Protein AF-A0A559JQR0-F1 (afdb_monomer_lite)

Radius of gyration: 18.95 Å; chains: 1; bounding box: 39×37×47 Å

Structure (mmCIF, N/CA/C/O backbone):
data_AF-A0A559JQR0-F1
#
_entry.id   AF-A0A559JQR0-F1
#
loop_
_atom_site.group_PDB
_atom_site.id
_atom_site.type_symbol
_atom_site.label_atom_id
_atom_site.label_alt_id
_atom_site.label_comp_id
_atom_site.label_asym_id
_atom_site.label_entity_id
_atom_site.label_seq_id
_atom_site.pdbx_PDB_ins_code
_atom_site.Cartn_x
_atom_site.Cartn_y
_atom_site.Cartn_z
_atom_site.occupancy
_atom_site.B_iso_or_equiv
_atom_site.auth_seq_id
_atom_site.auth_comp_id
_atom_site.auth_asym_id
_atom_site.auth_atom_id
_atom_site.pdbx_PDB_model_num
ATOM 1 N N . MET A 1 1 ? -7.119 15.645 -25.663 1.00 54.38 1 MET A N 1
ATOM 2 C CA . MET A 1 1 ? -5.681 15.367 -25.888 1.00 54.38 1 MET A CA 1
ATOM 3 C C . MET A 1 1 ? -5.542 14.072 -26.677 1.00 54.38 1 MET A C 1
ATOM 5 O O . MET A 1 1 ? -6.100 13.071 -26.233 1.00 54.38 1 MET A O 1
ATOM 9 N N . PRO A 1 2 ? -4.860 14.058 -27.832 1.00 65.38 2 PRO A N 1
ATOM 10 C CA . PRO A 1 2 ? -4.628 12.825 -28.583 1.00 65.38 2 PRO A CA 1
ATOM 11 C C . PRO A 1 2 ? -3.766 11.852 -27.756 1.00 65.38 2 PRO A C 1
ATOM 13 O O . PRO A 1 2 ? -2.784 12.259 -27.132 1.00 65.38 2 PRO A O 1
ATOM 16 N N . LYS A 1 3 ? -4.138 10.563 -27.732 1.00 61.88 3 LYS A N 1
ATOM 17 C CA . LYS A 1 3 ? -3.555 9.519 -26.855 1.00 61.88 3 LYS A CA 1
ATOM 18 C C . LYS A 1 3 ? -2.019 9.439 -26.908 1.00 61.88 3 LYS A C 1
ATOM 20 O O . LYS A 1 3 ? -1.383 9.170 -25.890 1.00 61.88 3 LYS A O 1
ATOM 25 N N . ASN A 1 4 ? -1.422 9.737 -28.061 1.00 76.50 4 ASN A N 1
ATOM 26 C CA . ASN A 1 4 ? 0.025 9.657 -28.270 1.00 76.50 4 ASN A CA 1
ATOM 27 C C . ASN A 1 4 ? 0.807 10.726 -27.490 1.00 76.50 4 ASN A C 1
ATOM 29 O O . ASN A 1 4 ? 1.872 10.425 -26.958 1.00 76.50 4 ASN A O 1
ATOM 33 N N . GLN A 1 5 ? 0.258 11.934 -27.335 1.00 74.94 5 GLN A N 1
ATOM 34 C CA . GLN A 1 5 ? 0.927 13.020 -26.606 1.00 74.94 5 GLN A CA 1
ATOM 35 C C . GLN A 1 5 ? 0.952 12.764 -25.095 1.00 74.94 5 GLN A C 1
ATOM 37 O O . GLN A 1 5 ? 1.952 13.030 -24.433 1.00 74.94 5 GLN A O 1
ATOM 42 N N . ALA A 1 6 ? -0.125 12.196 -24.544 1.00 76.62 6 ALA A N 1
ATOM 43 C CA . ALA A 1 6 ? -0.169 11.804 -23.137 1.00 76.62 6 ALA A CA 1
ATOM 44 C C . ALA A 1 6 ? 0.868 10.710 -22.835 1.00 76.62 6 ALA A C 1
ATOM 46 O O . ALA A 1 6 ? 1.600 10.795 -21.852 1.00 76.62 6 ALA A O 1
ATOM 47 N N . SER A 1 7 ? 0.979 9.714 -23.718 1.00 76.62 7 SER A N 1
ATOM 48 C CA . SER A 1 7 ? 1.940 8.626 -23.543 1.00 76.62 7 SER A CA 1
ATOM 49 C C . SER A 1 7 ? 3.395 9.082 -23.704 1.00 76.62 7 SER A C 1
ATOM 51 O O . SER A 1 7 ? 4.263 8.552 -23.015 1.00 76.62 7 SER A O 1
ATOM 53 N N . GLN A 1 8 ? 3.668 10.057 -24.577 1.00 83.69 8 GLN A N 1
ATOM 54 C CA . GLN A 1 8 ? 4.996 10.664 -24.725 1.00 83.69 8 GLN A CA 1
ATOM 55 C C . GLN A 1 8 ? 5.393 11.461 -23.477 1.00 83.69 8 GLN A C 1
ATOM 57 O O . GLN A 1 8 ? 6.492 11.274 -22.966 1.00 83.69 8 GLN A O 1
ATOM 62 N N . ARG A 1 9 ? 4.478 12.267 -22.921 1.00 80.38 9 ARG A N 1
ATOM 63 C CA . ARG A 1 9 ? 4.710 13.027 -21.678 1.00 80.38 9 ARG A CA 1
ATOM 64 C C . ARG A 1 9 ? 4.929 12.140 -20.451 1.00 80.38 9 ARG A C 1
ATOM 66 O O . ARG A 1 9 ? 5.671 12.515 -19.560 1.00 80.38 9 ARG A O 1
ATOM 73 N N . LEU A 1 10 ? 4.305 10.963 -20.391 1.00 80.69 10 LEU A N 1
ATOM 74 C CA . LEU A 1 10 ? 4.540 10.002 -19.304 1.00 80.69 10 LEU A CA 1
ATOM 75 C C . LEU A 1 10 ? 5.896 9.288 -19.413 1.00 80.69 10 LEU A C 1
ATOM 77 O O . LEU A 1 10 ? 6.400 8.792 -18.410 1.00 80.69 10 LEU A O 1
ATOM 81 N N . ARG A 1 11 ? 6.460 9.204 -20.624 1.00 83.38 11 ARG A N 1
ATOM 82 C CA . ARG A 1 11 ? 7.756 8.565 -20.901 1.00 83.38 11 ARG A CA 1
ATOM 83 C C . ARG A 1 11 ? 8.924 9.554 -20.922 1.00 83.38 11 ARG A C 1
ATOM 85 O O . ARG A 1 11 ? 10.057 9.107 -21.072 1.00 83.38 11 ARG A O 1
ATOM 92 N N . SER A 1 12 ? 8.667 10.857 -20.805 1.00 89.81 12 SER A N 1
ATOM 93 C CA . SER A 1 12 ? 9.726 11.854 -20.662 1.00 89.81 12 SER A CA 1
ATOM 94 C C . SER A 1 12 ? 10.394 11.741 -19.292 1.00 89.81 12 SER A C 1
ATOM 96 O O . SER A 1 12 ? 9.834 11.181 -18.346 1.00 89.81 12 SER A O 1
ATOM 98 N N . GLU A 1 13 ? 11.591 12.303 -19.179 1.00 84.88 13 GLU A N 1
ATOM 99 C CA . GLU A 1 13 ? 12.353 12.340 -17.930 1.00 84.88 13 GLU A CA 1
ATOM 100 C C . GLU A 1 13 ? 11.583 13.064 -16.808 1.00 84.88 13 GLU A C 1
ATOM 102 O O . GLU A 1 13 ? 11.493 12.571 -15.683 1.00 84.88 13 GLU A O 1
ATOM 107 N N . GLU A 1 14 ? 10.901 14.163 -17.145 1.00 86.62 14 GLU A N 1
ATOM 108 C CA . GLU A 1 14 ? 9.988 14.871 -16.238 1.00 86.62 14 GLU A CA 1
ATOM 109 C C . GLU A 1 14 ? 8.810 13.992 -15.789 1.00 86.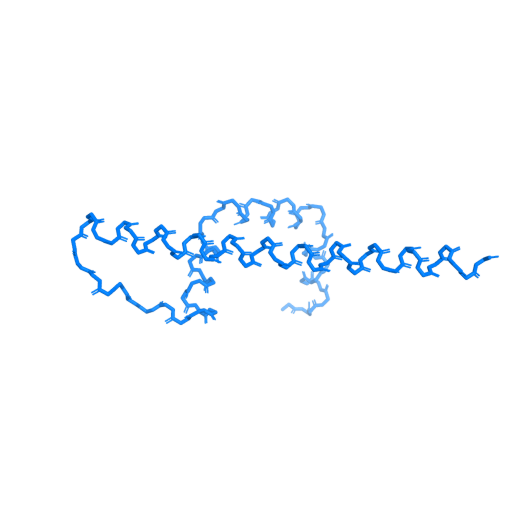62 14 GLU A C 1
ATOM 111 O O . GLU A 1 14 ? 8.457 13.961 -14.607 1.00 86.62 14 GLU A O 1
ATOM 116 N N . GLY A 1 15 ? 8.211 13.238 -16.718 1.00 84.19 15 GLY A N 1
ATOM 117 C CA . GLY A 1 15 ? 7.130 12.300 -16.419 1.00 84.19 15 GLY A CA 1
ATOM 118 C C . GLY A 1 15 ? 7.572 11.193 -15.462 1.00 84.19 15 GLY A C 1
ATOM 119 O O . GLY A 1 15 ? 6.836 10.834 -14.537 1.00 84.19 15 GLY A O 1
ATOM 120 N N . TYR A 1 16 ? 8.800 10.700 -15.629 1.00 83.44 16 TYR A N 1
ATOM 121 C CA . TYR A 1 16 ? 9.404 9.722 -14.731 1.00 83.44 16 TYR A CA 1
ATOM 122 C C . TYR A 1 16 ? 9.643 10.302 -13.330 1.00 83.44 16 TYR A C 1
ATOM 124 O O . TYR A 1 16 ? 9.208 9.704 -12.342 1.00 83.44 16 TYR A O 1
ATOM 132 N N . ALA A 1 17 ? 10.241 11.492 -13.225 1.00 84.00 17 ALA A N 1
ATOM 133 C CA . ALA A 1 17 ? 10.478 12.163 -11.945 1.00 84.00 17 ALA A CA 1
ATOM 134 C C . ALA A 1 17 ? 9.171 12.422 -11.168 1.00 84.00 17 ALA A C 1
ATOM 136 O O . ALA A 1 17 ? 9.083 12.152 -9.965 1.00 84.00 17 ALA A O 1
ATOM 137 N N . LEU A 1 18 ? 8.117 12.866 -11.863 1.00 81.94 18 LEU A N 1
ATOM 138 C CA . LEU A 1 18 ? 6.781 13.038 -11.286 1.00 81.94 18 LEU A CA 1
ATOM 139 C C . LEU A 1 18 ? 6.166 11.706 -10.839 1.00 81.94 18 LEU A C 1
ATOM 141 O O . LEU A 1 18 ? 5.548 11.644 -9.776 1.00 81.94 18 LEU A O 1
ATOM 145 N N . SER A 1 19 ? 6.347 10.629 -11.608 1.00 76.62 19 SER A N 1
ATOM 146 C CA . SER A 1 19 ? 5.884 9.292 -11.220 1.00 76.62 19 SER A CA 1
ATOM 147 C C . SER A 1 19 ? 6.577 8.790 -9.952 1.00 76.62 19 SER A C 1
ATOM 149 O O . SER A 1 19 ? 5.924 8.181 -9.104 1.00 76.62 19 SER A O 1
ATOM 151 N N . VAL A 1 20 ? 7.880 9.038 -9.803 1.00 75.44 20 VAL A N 1
ATOM 152 C CA . VAL A 1 20 ? 8.635 8.661 -8.600 1.00 75.44 20 VAL A CA 1
ATOM 153 C C . VAL A 1 20 ? 8.149 9.456 -7.386 1.00 75.44 20 VAL A C 1
ATOM 155 O O . VAL A 1 20 ? 7.897 8.859 -6.343 1.00 75.44 20 VAL A O 1
ATOM 158 N N . ARG A 1 21 ? 7.919 10.771 -7.522 1.00 74.06 21 ARG A N 1
ATOM 159 C CA . ARG A 1 21 ? 7.312 11.584 -6.450 1.00 74.06 21 ARG A CA 1
ATOM 160 C C . ARG A 1 21 ? 5.927 11.081 -6.048 1.00 74.06 21 ARG A C 1
ATOM 162 O O . ARG A 1 21 ? 5.680 10.875 -4.865 1.00 74.06 21 ARG A O 1
ATOM 169 N N . ARG A 1 22 ? 5.054 10.796 -7.017 1.00 69.50 22 ARG A N 1
ATOM 170 C CA . ARG A 1 22 ? 3.714 10.247 -6.745 1.00 69.50 22 ARG A CA 1
ATOM 171 C C . ARG A 1 22 ? 3.772 8.895 -6.043 1.00 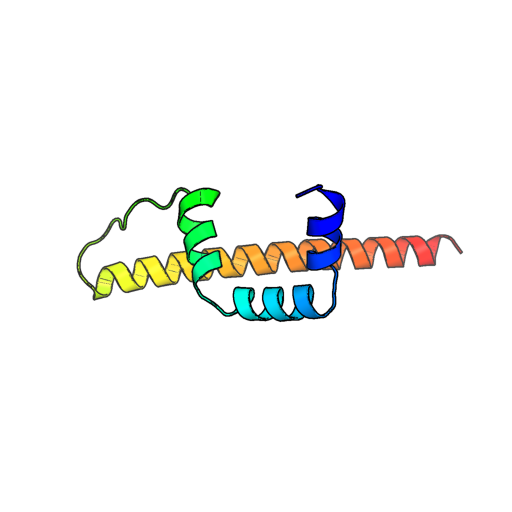69.50 22 ARG A C 1
ATOM 173 O O . ARG A 1 22 ? 2.909 8.613 -5.231 1.00 69.50 22 ARG A O 1
ATOM 180 N N . MET A 1 23 ? 4.780 8.061 -6.315 1.00 64.50 23 MET A N 1
ATOM 181 C CA . MET A 1 23 ? 4.974 6.794 -5.593 1.00 64.50 23 MET A CA 1
ATOM 182 C C . MET A 1 23 ? 5.308 6.975 -4.105 1.00 64.50 23 MET A C 1
ATOM 18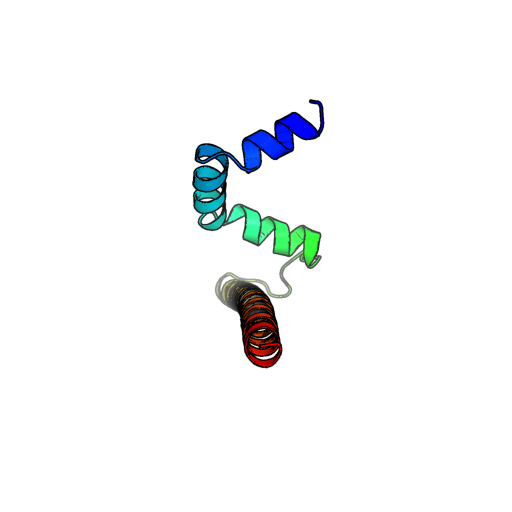4 O O . MET A 1 23 ? 5.125 6.021 -3.348 1.00 64.50 23 MET A O 1
ATOM 188 N N . ILE A 1 24 ? 5.824 8.141 -3.709 1.00 65.69 24 ILE A N 1
ATOM 189 C CA . ILE A 1 24 ? 6.128 8.495 -2.315 1.00 65.69 24 ILE A CA 1
ATOM 190 C C . ILE A 1 24 ? 4.891 9.101 -1.642 1.00 65.69 24 ILE A C 1
ATOM 192 O O . ILE A 1 24 ? 4.673 8.892 -0.450 1.00 65.69 24 ILE A O 1
ATOM 196 N N . GLU A 1 25 ? 4.059 9.815 -2.400 1.00 67.12 25 GLU A N 1
ATOM 197 C CA . GLU A 1 25 ? 2.788 10.321 -1.896 1.00 67.12 25 GLU A CA 1
ATOM 198 C C . GLU A 1 25 ? 1.830 9.172 -1.533 1.00 67.12 25 GLU A C 1
ATOM 200 O O . GLU A 1 25 ? 1.770 8.144 -2.214 1.00 67.12 25 GLU A O 1
ATOM 205 N N . PRO A 1 26 ? 1.041 9.319 -0.457 1.00 69.06 26 PRO A N 1
ATOM 206 C CA . PRO A 1 26 ? 0.134 8.266 -0.014 1.00 69.06 26 PRO A CA 1
ATOM 207 C C . PRO A 1 26 ? -1.121 8.143 -0.900 1.00 69.06 26 PRO A C 1
ATOM 209 O O . PRO A 1 26 ? -1.838 7.142 -0.820 1.00 69.06 26 PRO A O 1
ATOM 212 N N . GLU A 1 27 ? -1.392 9.120 -1.775 1.00 77.25 27 GLU A N 1
ATOM 213 C CA . GLU A 1 27 ? -2.550 9.136 -2.681 1.00 77.25 27 GLU A CA 1
ATOM 214 C C . GLU A 1 27 ? -2.730 7.856 -3.515 1.00 77.25 27 GLU A C 1
ATOM 216 O O . GLU A 1 27 ? -3.811 7.260 -3.447 1.00 77.25 27 GLU A O 1
ATOM 221 N N . PRO A 1 28 ? -1.733 7.363 -4.278 1.00 79.81 28 PRO A N 1
ATOM 222 C CA . PRO A 1 28 ? -1.899 6.137 -5.057 1.00 79.81 28 PRO A CA 1
ATOM 223 C C . PRO A 1 28 ? -2.166 4.904 -4.195 1.00 79.81 28 PRO A C 1
ATOM 225 O O . PRO A 1 28 ? -2.861 3.990 -4.645 1.00 79.81 28 PRO A O 1
ATOM 228 N N . VAL A 1 29 ? -1.665 4.867 -2.956 1.00 78.56 29 VAL A N 1
ATOM 229 C CA . VAL A 1 29 ? -1.959 3.772 -2.022 1.00 78.56 29 VAL A CA 1
ATOM 230 C C . VAL A 1 29 ? -3.436 3.807 -1.635 1.00 78.56 29 VAL A C 1
ATOM 232 O O . VAL A 1 29 ? -4.112 2.780 -1.719 1.00 78.56 29 VAL A O 1
ATOM 235 N N . PHE A 1 30 ? -3.975 4.984 -1.307 1.00 81.69 30 PHE A N 1
ATOM 236 C CA . PHE A 1 30 ? -5.401 5.147 -1.019 1.00 81.69 30 PHE A CA 1
ATOM 237 C C . PHE A 1 30 ? -6.290 4.877 -2.236 1.00 81.69 30 PHE A C 1
ATOM 239 O O . PHE A 1 30 ? -7.327 4.227 -2.094 1.00 81.69 30 PHE A O 1
ATOM 246 N N . GLY A 1 31 ? -5.880 5.304 -3.433 1.00 87.31 31 GLY A N 1
ATOM 247 C CA . GLY A 1 31 ? -6.576 4.994 -4.682 1.00 87.31 31 GLY A CA 1
ATOM 248 C C . GLY A 1 31 ? -6.639 3.487 -4.947 1.00 87.31 31 GLY A C 1
ATOM 249 O O . GLY A 1 31 ? -7.710 2.951 -5.232 1.00 87.31 31 GLY A O 1
ATOM 250 N N . ALA A 1 32 ? -5.521 2.777 -4.770 1.00 86.06 32 ALA A N 1
ATOM 251 C CA . ALA A 1 32 ? -5.471 1.324 -4.914 1.00 86.06 32 ALA A CA 1
ATOM 252 C C . ALA A 1 32 ? -6.315 0.601 -3.853 1.00 86.06 32 ALA A C 1
ATOM 254 O O . ALA A 1 32 ? -6.991 -0.377 -4.167 1.00 86.06 32 ALA A O 1
ATOM 255 N N . LEU A 1 33 ? -6.301 1.071 -2.604 1.00 87.94 33 LEU A N 1
ATOM 256 C CA . LEU A 1 33 ? -7.133 0.505 -1.542 1.00 87.94 33 LEU A CA 1
ATOM 257 C C . LEU A 1 33 ? -8.624 0.660 -1.867 1.00 87.94 33 LEU A C 1
ATOM 259 O O . LEU A 1 33 ? -9.358 -0.326 -1.836 1.00 87.94 33 LEU A O 1
ATOM 263 N N . LYS A 1 34 ? -9.062 1.865 -2.235 1.00 86.94 34 LYS A N 1
ATOM 264 C CA . LYS A 1 34 ? -10.478 2.160 -2.491 1.00 86.94 34 LYS A CA 1
ATOM 265 C C . LYS A 1 34 ? -10.987 1.531 -3.788 1.00 86.94 34 LYS A C 1
ATOM 267 O O . LYS A 1 34 ? -11.944 0.764 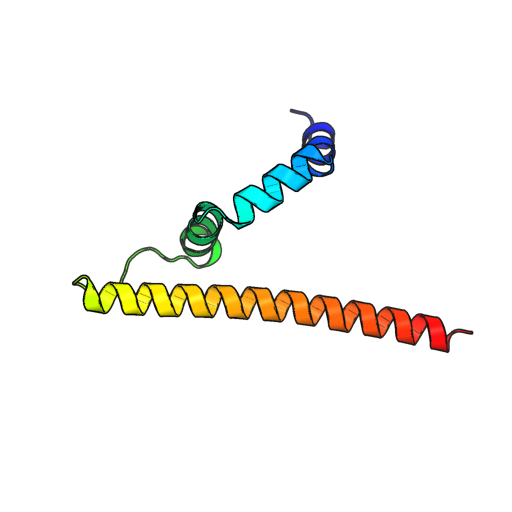-3.752 1.00 86.94 34 LYS A O 1
ATOM 272 N N . ASN A 1 35 ? -10.337 1.814 -4.918 1.00 86.69 35 ASN A N 1
ATOM 273 C CA . ASN A 1 35 ? -10.847 1.429 -6.237 1.00 86.69 35 ASN A CA 1
ATOM 274 C C . ASN A 1 35 ? -10.460 -0.001 -6.618 1.00 86.69 35 ASN A C 1
ATOM 276 O O . ASN A 1 35 ? -11.305 -0.758 -7.082 1.00 86.69 35 ASN A O 1
ATOM 280 N N . ASN A 1 36 ? -9.201 -0.394 -6.397 1.00 84.81 36 ASN A N 1
ATOM 281 C CA . ASN A 1 36 ? -8.724 -1.699 -6.871 1.00 84.81 36 ASN A CA 1
ATOM 282 C C . ASN A 1 36 ? -9.051 -2.826 -5.889 1.00 84.81 36 ASN A C 1
ATOM 284 O O . ASN A 1 36 ? -9.192 -3.972 -6.303 1.00 84.81 36 ASN A O 1
ATOM 288 N N . ARG A 1 37 ? -9.135 -2.521 -4.588 1.00 84.62 37 ARG A N 1
ATOM 289 C CA . ARG A 1 37 ? -9.403 -3.515 -3.534 1.00 84.62 37 ARG A CA 1
ATOM 290 C C .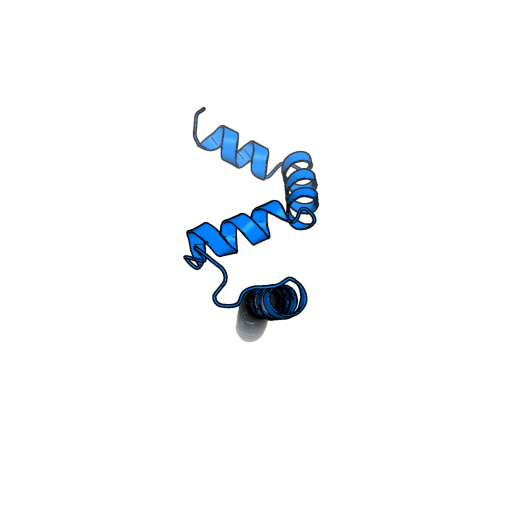 ARG A 1 37 ? -10.774 -3.370 -2.885 1.00 84.62 37 ARG A C 1
ATOM 292 O O . ARG A 1 37 ? -11.086 -4.128 -1.974 1.00 84.62 37 ARG A O 1
ATOM 299 N N . GLY A 1 38 ? -11.588 -2.415 -3.337 1.00 88.44 38 GLY A N 1
ATOM 300 C CA . GLY A 1 38 ? -12.948 -2.224 -2.838 1.00 88.44 38 GLY A CA 1
ATOM 301 C C . GLY A 1 38 ? -13.016 -1.843 -1.358 1.00 88.44 38 GLY A C 1
ATOM 302 O O . GLY A 1 38 ? -14.035 -2.093 -0.714 1.00 88.44 38 GLY A O 1
ATOM 303 N N . PHE A 1 39 ? -11.951 -1.266 -0.792 1.00 90.12 39 PHE A N 1
ATOM 304 C CA . PHE A 1 39 ? -11.951 -0.839 0.602 1.00 90.12 39 PHE A CA 1
ATOM 305 C C . PHE A 1 39 ? -12.890 0.362 0.779 1.00 90.12 39 PHE A C 1
ATOM 307 O O . PHE A 1 39 ? -12.585 1.476 0.351 1.00 90.12 39 PHE A O 1
ATOM 314 N N . LYS A 1 40 ? -14.048 0.128 1.406 1.00 89.31 40 LYS A N 1
ATOM 315 C CA . LYS A 1 40 ? -15.096 1.147 1.601 1.00 89.31 40 LYS A CA 1
ATOM 316 C C . LYS A 1 40 ? -15.098 1.756 3.000 1.00 89.31 40 LYS A C 1
ATOM 318 O O . LYS A 1 40 ? -15.400 2.936 3.147 1.00 89.31 40 LYS A O 1
ATOM 323 N N . ARG A 1 41 ? -14.803 0.960 4.030 1.00 92.31 41 ARG A N 1
ATOM 324 C CA . ARG A 1 41 ? -14.850 1.380 5.437 1.00 92.31 41 ARG A CA 1
ATOM 325 C C . ARG A 1 41 ? -14.015 0.460 6.320 1.00 92.31 41 ARG A C 1
ATOM 327 O O . ARG A 1 41 ? -13.877 -0.718 6.002 1.00 92.31 41 ARG A O 1
ATOM 334 N N . PHE A 1 42 ? -13.544 0.998 7.442 1.00 93.25 42 PHE A N 1
ATOM 335 C CA . PHE A 1 42 ? -12.964 0.209 8.527 1.00 93.25 42 PHE A CA 1
ATOM 336 C C . PHE A 1 42 ? -14.027 -0.667 9.199 1.00 93.25 42 PHE A C 1
ATOM 338 O O . PHE A 1 42 ? -15.202 -0.283 9.287 1.00 93.25 42 PHE A O 1
ATOM 345 N N . LEU A 1 43 ? -13.605 -1.843 9.656 1.00 93.12 43 LEU A N 1
ATOM 346 C CA . LEU A 1 43 ? -14.456 -2.801 10.360 1.00 93.12 43 LEU A CA 1
ATOM 347 C C . LEU A 1 43 ? -14.565 -2.456 11.848 1.00 93.12 43 LEU A C 1
ATOM 349 O O . LEU A 1 43 ? -15.650 -2.514 12.428 1.00 93.12 43 LEU A O 1
ATOM 353 N N . LEU A 1 44 ? -13.448 -2.068 12.454 1.00 95.38 44 LEU A N 1
ATOM 354 C CA . LEU A 1 44 ? -13.318 -1.700 13.852 1.00 95.38 44 LEU A CA 1
ATOM 355 C C . LEU A 1 44 ? -13.496 -0.188 14.027 1.00 95.38 44 LEU A C 1
ATOM 357 O O . LEU A 1 44 ? -13.418 0.612 13.093 1.00 95.38 44 LEU A O 1
ATOM 361 N N . ARG A 1 45 ? -13.760 0.211 15.272 1.00 95.19 45 ARG A N 1
ATOM 362 C CA . ARG A 1 45 ? -13.882 1.614 15.675 1.00 95.19 45 ARG A CA 1
ATOM 363 C C . ARG A 1 45 ? -12.892 1.948 16.783 1.00 95.19 45 ARG A C 1
ATOM 365 O O . ARG A 1 45 ? -12.499 1.077 17.558 1.00 95.19 45 ARG A O 1
ATOM 372 N N . GLY A 1 46 ? -12.548 3.231 16.864 1.00 95.88 46 GLY A N 1
ATOM 373 C CA . GLY A 1 46 ? -11.551 3.761 17.789 1.00 95.88 46 GLY A CA 1
ATOM 374 C C . GLY A 1 46 ? -10.143 3.719 17.199 1.00 95.88 46 GLY A C 1
ATOM 375 O O . GLY A 1 46 ? -9.758 2.742 16.553 1.00 95.88 46 GLY A O 1
ATOM 376 N N . PHE A 1 47 ? -9.376 4.784 17.441 1.00 94.00 47 PHE A N 1
ATOM 377 C CA . PHE A 1 47 ? -8.035 4.977 16.880 1.00 94.00 47 PHE A CA 1
ATOM 378 C C . PHE A 1 47 ? -7.110 3.762 17.033 1.00 94.00 47 PHE A C 1
ATOM 380 O O . PHE A 1 47 ? -6.563 3.334 16.020 1.00 94.00 47 PHE A O 1
ATOM 387 N N . PRO A 1 48 ? -6.976 3.130 18.218 1.00 96.81 48 PRO A N 1
ATOM 388 C CA . PRO A 1 48 ? -6.047 2.011 18.377 1.00 96.81 48 PRO A CA 1
ATOM 389 C C . PRO A 1 48 ? -6.348 0.833 17.442 1.00 96.81 48 PRO A C 1
ATOM 391 O O . PRO A 1 48 ? -5.442 0.240 16.864 1.00 96.81 48 PRO A O 1
ATOM 394 N N . LYS A 1 49 ? -7.632 0.512 17.256 1.00 96.31 49 LYS A N 1
ATOM 395 C CA . LYS A 1 49 ? -8.068 -0.625 16.436 1.00 96.31 49 LYS A CA 1
ATOM 396 C C . LYS A 1 49 ? -7.993 -0.314 14.942 1.00 96.31 49 LYS A C 1
ATOM 398 O O . LYS A 1 49 ? -7.543 -1.150 14.166 1.00 96.31 49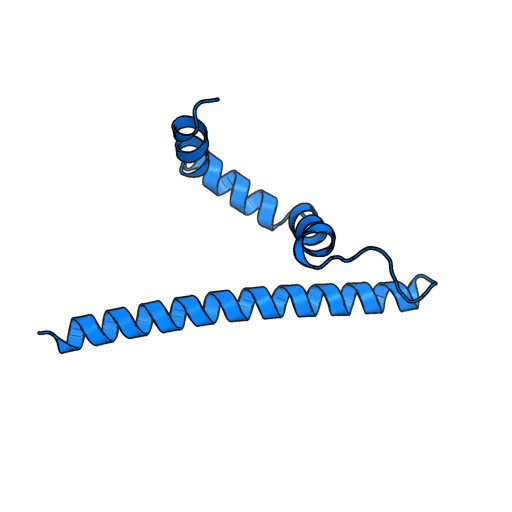 LYS A O 1
ATOM 403 N N . VAL A 1 50 ? -8.374 0.903 14.554 1.00 95.00 50 VAL A N 1
ATOM 404 C CA . VAL A 1 50 ? -8.268 1.370 13.163 1.00 95.00 50 VAL A CA 1
ATOM 405 C C . VAL A 1 50 ? -6.806 1.400 12.709 1.00 95.00 50 VAL A C 1
ATOM 407 O O . VAL A 1 50 ? -6.510 0.994 11.588 1.00 95.00 50 VAL A O 1
ATOM 410 N N . SER A 1 51 ? -5.872 1.790 13.583 1.00 95.38 51 SER A N 1
ATOM 411 C CA . SER A 1 51 ? -4.437 1.760 13.273 1.00 95.38 51 SER A CA 1
ATOM 412 C C . SER A 1 51 ? -3.935 0.356 12.924 1.00 95.38 51 SER A C 1
ATOM 414 O O . SER A 1 51 ? -3.117 0.213 12.017 1.00 95.38 51 SER A O 1
ATOM 416 N N . LEU A 1 52 ? -4.459 -0.690 13.576 1.00 95.88 52 LEU A N 1
ATOM 417 C CA . LEU A 1 52 ? -4.130 -2.075 13.224 1.00 95.88 52 LEU A CA 1
ATOM 418 C C . LEU A 1 52 ? -4.636 -2.436 11.825 1.00 95.88 52 LEU A C 1
ATOM 420 O O . LEU A 1 52 ? -3.882 -2.999 11.036 1.00 95.88 52 LEU A O 1
ATOM 424 N N . GLU A 1 53 ? -5.877 -2.079 11.482 1.00 94.06 53 GLU A N 1
ATOM 425 C CA . GLU A 1 53 ? -6.414 -2.307 10.133 1.00 94.06 53 GLU A CA 1
ATOM 426 C C . GLU A 1 53 ? -5.581 -1.605 9.057 1.00 94.06 53 GLU A C 1
ATOM 428 O O . GLU A 1 53 ? -5.230 -2.219 8.050 1.00 94.06 53 GLU A O 1
ATOM 433 N N . VAL A 1 54 ? -5.211 -0.340 9.278 1.00 91.62 54 VAL A N 1
ATOM 434 C CA . VAL A 1 54 ? -4.333 0.404 8.362 1.00 91.62 54 VAL A CA 1
ATOM 435 C C . VAL A 1 54 ? -2.974 -0.287 8.220 1.00 91.62 54 VAL A C 1
ATOM 437 O O . VAL A 1 54 ? -2.462 -0.406 7.102 1.00 91.62 54 VAL A O 1
ATOM 440 N N . GLY A 1 55 ? -2.405 -0.787 9.321 1.00 93.00 55 GLY A N 1
ATOM 441 C CA . GLY A 1 55 ? -1.168 -1.567 9.311 1.00 93.00 55 GLY A CA 1
ATOM 442 C C . GLY A 1 55 ? -1.279 -2.819 8.437 1.00 93.00 55 GLY A C 1
ATOM 443 O O . GLY A 1 55 ? -0.460 -3.018 7.538 1.00 93.00 55 GLY A O 1
ATOM 444 N N . TRP A 1 56 ? -2.334 -3.616 8.624 1.00 94.31 56 TRP A N 1
ATOM 445 C CA . TRP A 1 56 ? -2.584 -4.821 7.824 1.00 94.31 56 TRP A CA 1
ATOM 446 C C . TRP A 1 56 ? -2.792 -4.515 6.339 1.00 94.31 56 TRP A C 1
ATOM 448 O O . TRP A 1 56 ? -2.202 -5.177 5.483 1.00 94.31 56 TRP A O 1
ATOM 458 N N . LEU A 1 57 ? -3.578 -3.483 6.019 1.00 91.38 57 LEU A N 1
ATOM 459 C CA . LEU A 1 57 ? -3.795 -3.033 4.641 1.00 91.38 57 LEU A CA 1
ATOM 460 C C . LEU A 1 57 ? -2.485 -2.603 3.970 1.00 91.38 57 LEU A C 1
ATOM 462 O O . LEU A 1 57 ? -2.240 -2.940 2.807 1.00 91.38 57 LEU A O 1
ATOM 466 N N . SER A 1 58 ? -1.629 -1.894 4.706 1.00 90.12 58 SER A N 1
ATOM 467 C CA . SER A 1 58 ? -0.322 -1.443 4.222 1.00 90.12 58 SER A CA 1
ATOM 468 C C . SER A 1 58 ? 0.624 -2.620 3.987 1.00 90.12 58 SER A C 1
ATOM 470 O O . SER A 1 58 ? 1.261 -2.704 2.934 1.00 90.12 58 SER A O 1
ATOM 472 N N . LEU A 1 59 ? 0.667 -3.579 4.916 1.00 93.31 59 LEU A N 1
ATOM 473 C CA . LEU A 1 59 ? 1.475 -4.790 4.782 1.00 93.31 59 LEU A CA 1
ATOM 474 C C . LEU A 1 59 ? 1.045 -5.611 3.561 1.00 93.31 59 LEU A C 1
ATOM 476 O O . LEU A 1 59 ? 1.876 -5.942 2.715 1.00 93.31 59 LEU A O 1
ATOM 480 N N . ALA A 1 60 ? -0.257 -5.871 3.419 1.00 92.12 60 ALA A N 1
ATOM 481 C CA . ALA A 1 60 ? -0.806 -6.583 2.268 1.00 92.12 60 ALA A CA 1
ATOM 482 C C . ALA A 1 60 ? -0.491 -5.860 0.946 1.00 92.12 60 ALA A C 1
ATOM 484 O O . ALA A 1 60 ? -0.117 -6.496 -0.045 1.00 92.12 60 ALA A O 1
ATOM 485 N N . HIS A 1 61 ? -0.587 -4.524 0.920 1.00 89.44 61 HIS A N 1
ATOM 486 C CA . HIS A 1 61 ? -0.210 -3.733 -0.250 1.00 89.44 61 HIS A CA 1
ATOM 487 C C . HIS A 1 61 ? 1.266 -3.929 -0.627 1.00 89.44 61 HIS A C 1
ATOM 489 O O . HIS A 1 61 ? 1.569 -4.200 -1.794 1.00 89.44 61 HIS A O 1
ATOM 495 N N . ASN A 1 62 ? 2.167 -3.834 0.351 1.00 89.50 62 ASN A N 1
ATOM 496 C CA . ASN A 1 62 ? 3.608 -3.943 0.139 1.00 89.50 62 ASN A CA 1
ATOM 497 C C . ASN A 1 62 ? 4.027 -5.348 -0.299 1.00 89.50 62 ASN A C 1
ATOM 499 O O . ASN A 1 62 ? 4.797 -5.486 -1.253 1.00 89.50 62 ASN A O 1
ATOM 503 N N . LEU A 1 63 ? 3.473 -6.391 0.325 1.00 93.88 63 LEU A N 1
ATOM 504 C CA . LEU A 1 63 ? 3.726 -7.780 -0.062 1.00 93.88 63 LEU A CA 1
ATOM 505 C C . LEU A 1 63 ? 3.298 -8.049 -1.506 1.00 93.88 63 LEU A C 1
ATOM 507 O O . LEU A 1 63 ? 4.046 -8.653 -2.274 1.00 93.88 63 LEU A O 1
ATOM 511 N N . HIS A 1 64 ? 2.143 -7.527 -1.921 1.00 90.81 64 HIS A N 1
ATOM 512 C CA . HIS A 1 64 ? 1.696 -7.671 -3.303 1.00 90.81 64 HIS A CA 1
ATOM 513 C C . HIS A 1 64 ? 2.646 -6.966 -4.289 1.00 90.81 64 HIS A C 1
ATOM 515 O O . HIS A 1 64 ? 2.967 -7.517 -5.350 1.00 90.81 64 HIS A O 1
ATOM 521 N N . LYS A 1 65 ? 3.127 -5.763 -3.949 1.00 88.56 65 LYS A N 1
ATOM 522 C CA . LYS A 1 65 ? 4.107 -5.035 -4.769 1.00 88.56 65 LYS A CA 1
ATOM 523 C C . LYS A 1 65 ? 5.413 -5.827 -4.892 1.00 88.56 65 LYS A C 1
ATOM 525 O O . LYS A 1 65 ? 5.921 -5.993 -6.001 1.00 88.56 65 LYS A O 1
ATOM 530 N N . LYS A 1 66 ? 5.905 -6.383 -3.781 1.00 92.44 66 LYS A N 1
ATOM 531 C CA . LYS A 1 66 ? 7.105 -7.227 -3.737 1.00 92.44 66 LYS A CA 1
ATOM 532 C C . LYS A 1 66 ? 6.955 -8.482 -4.602 1.00 92.44 66 LYS A C 1
ATOM 534 O O . LYS A 1 66 ? 7.802 -8.723 -5.457 1.00 92.44 66 LYS A O 1
ATOM 539 N N . ALA A 1 67 ? 5.840 -9.202 -4.482 1.00 94.94 67 ALA A N 1
ATOM 540 C CA . ALA A 1 67 ? 5.564 -10.392 -5.287 1.00 94.94 67 ALA A CA 1
ATOM 541 C C . ALA A 1 67 ? 5.538 -10.100 -6.801 1.00 94.94 67 ALA A C 1
ATOM 543 O O . ALA A 1 67 ? 6.064 -10.884 -7.594 1.00 94.94 67 ALA A O 1
ATOM 544 N N . SER A 1 68 ? 4.975 -8.955 -7.208 1.00 92.50 68 SER A N 1
ATOM 545 C CA . SER A 1 68 ? 4.964 -8.512 -8.611 1.00 92.50 68 SER A CA 1
ATOM 546 C C . SER A 1 68 ? 6.376 -8.239 -9.141 1.00 92.50 68 SER A C 1
ATOM 548 O O . SER A 1 68 ? 6.727 -8.679 -10.238 1.00 92.50 68 SER A O 1
ATOM 550 N N . ILE A 1 69 ? 7.213 -7.564 -8.346 1.00 92.75 69 ILE A N 1
ATOM 551 C CA . ILE A 1 69 ? 8.622 -7.312 -8.684 1.00 92.75 69 ILE A CA 1
ATOM 552 C C . ILE A 1 69 ? 9.386 -8.637 -8.800 1.00 92.75 69 ILE A C 1
ATOM 554 O O . ILE A 1 69 ? 10.081 -8.865 -9.788 1.00 92.75 69 ILE A O 1
ATOM 558 N N . ASP A 1 70 ? 9.201 -9.552 -7.852 1.00 94.44 70 ASP A N 1
ATOM 559 C CA . ASP A 1 70 ? 9.894 -10.842 -7.851 1.00 94.44 70 ASP A CA 1
ATOM 560 C C . ASP A 1 70 ? 9.467 -11.735 -9.024 1.00 94.44 70 ASP A C 1
ATOM 562 O O . ASP A 1 70 ? 10.290 -12.437 -9.615 1.00 94.44 70 ASP A O 1
ATOM 566 N N . ALA A 1 71 ? 8.193 -11.697 -9.424 1.00 93.00 71 ALA A N 1
ATOM 567 C CA . ALA A 1 71 ? 7.720 -12.362 -10.637 1.00 93.00 71 ALA A CA 1
ATOM 568 C C . ALA A 1 71 ? 8.391 -11.798 -11.903 1.00 93.00 71 ALA A C 1
ATOM 570 O O . ALA A 1 71 ? 8.879 -12.575 -12.728 1.00 93.00 71 ALA A O 1
ATOM 571 N N . LYS A 1 72 ? 8.488 -10.466 -12.029 1.00 90.75 72 LYS A N 1
ATOM 572 C CA . LYS A 1 72 ? 9.187 -9.807 -13.147 1.00 90.75 72 LYS A CA 1
ATOM 573 C C . LYS A 1 72 ? 10.666 -10.186 -13.194 1.00 90.75 72 LYS A C 1
ATOM 575 O O . LYS A 1 72 ? 11.155 -10.579 -14.251 1.00 90.75 72 LYS A O 1
ATOM 580 N N . ASN A 1 73 ? 11.348 -10.151 -12.051 1.00 91.81 73 ASN A N 1
ATOM 581 C CA . ASN A 1 73 ? 12.765 -10.500 -11.943 1.00 91.81 73 ASN A CA 1
ATOM 582 C C . ASN A 1 73 ? 13.023 -11.965 -12.319 1.00 91.81 73 ASN A C 1
ATOM 584 O O . ASN A 1 73 ? 13.970 -12.261 -13.045 1.00 91.81 73 ASN A O 1
ATOM 588 N N . ARG A 1 74 ? 12.156 -12.893 -11.888 1.00 89.88 74 ARG A N 1
ATOM 589 C CA . ARG A 1 74 ? 12.226 -14.306 -12.302 1.00 89.88 74 ARG A CA 1
ATOM 590 C C . ARG A 1 74 ? 12.020 -14.477 -13.806 1.00 89.88 74 ARG A C 1
ATOM 592 O O . ARG A 1 74 ? 12.730 -15.265 -14.424 1.00 89.88 74 ARG A O 1
ATOM 599 N N . GLY A 1 75 ? 11.087 -13.733 -14.400 1.00 86.44 75 GLY A N 1
ATOM 600 C CA . GLY A 1 75 ? 10.875 -13.717 -15.849 1.00 86.44 75 GLY A CA 1
ATOM 601 C C . GLY A 1 75 ? 12.089 -13.194 -16.621 1.00 86.44 75 GLY A C 1
ATOM 602 O O . GLY A 1 75 ? 12.491 -13.809 -17.605 1.00 86.44 75 GLY A O 1
ATOM 603 N N . ALA A 1 76 ? 12.706 -12.106 -16.153 1.00 86.81 76 ALA A N 1
ATOM 604 C CA . ALA A 1 76 ? 13.924 -11.552 -16.745 1.00 86.81 76 ALA A CA 1
ATOM 605 C C . ALA A 1 76 ? 15.088 -12.553 -16.683 1.00 86.81 76 ALA A C 1
ATOM 607 O O . ALA A 1 76 ? 15.708 -12.824 -17.709 1.00 86.81 76 ALA A O 1
ATOM 608 N N . LYS A 1 77 ? 15.306 -13.185 -15.519 1.00 84.38 77 LYS A N 1
ATOM 609 C CA . LYS A 1 77 ? 16.313 -14.247 -15.361 1.00 84.38 77 LYS A CA 1
ATOM 610 C C . LYS A 1 77 ? 16.076 -15.410 -16.322 1.00 84.38 77 LYS A C 1
ATOM 612 O O . LYS A 1 77 ? 17.005 -15.795 -17.016 1.00 84.38 77 LYS A O 1
ATOM 617 N N . ARG A 1 78 ? 14.838 -15.917 -16.419 1.00 86.19 78 ARG A N 1
ATOM 618 C CA . ARG A 1 78 ? 14.477 -17.014 -17.339 1.00 86.19 78 ARG A CA 1
ATOM 619 C C . ARG A 1 78 ? 14.754 -16.677 -18.803 1.00 86.19 78 ARG A C 1
ATOM 621 O O . ARG A 1 78 ? 15.271 -17.520 -19.528 1.00 86.19 78 ARG A O 1
ATOM 628 N N . LYS A 1 79 ? 14.423 -15.456 -19.237 1.00 85.31 79 LYS A N 1
ATOM 629 C CA . LYS A 1 79 ? 14.709 -14.998 -20.605 1.00 85.31 79 LYS A CA 1
ATOM 630 C C . LYS A 1 79 ? 16.208 -14.937 -20.867 1.00 85.31 79 LYS A C 1
ATOM 632 O O . LYS A 1 79 ? 16.646 -15.410 -21.904 1.00 85.31 79 LYS A O 1
ATOM 637 N N . GLN A 1 80 ? 16.981 -14.401 -19.925 1.00 85.12 80 GLN A N 1
ATOM 638 C CA . GLN A 1 80 ? 18.429 -14.295 -20.069 1.00 85.12 80 GLN A CA 1
ATOM 639 C C . GLN A 1 80 ? 19.112 -15.667 -20.088 1.00 85.12 80 GLN A C 1
ATOM 641 O O . GLN A 1 80 ? 19.961 -15.900 -20.938 1.00 85.12 80 GLN A O 1
ATOM 646 N N . THR A 1 81 ? 18.693 -16.604 -19.231 1.00 86.75 81 THR A N 1
ATOM 647 C CA . THR A 1 81 ? 19.191 -17.988 -19.280 1.00 86.75 81 THR A CA 1
ATOM 648 C C . THR A 1 81 ? 18.813 -18.694 -20.578 1.00 86.75 81 THR A C 1
ATOM 650 O O . THR A 1 81 ? 19.647 -19.384 -21.144 1.00 86.75 81 THR A O 1
ATOM 653 N N . ALA A 1 82 ? 17.591 -18.501 -21.088 1.00 87.25 82 ALA A N 1
ATOM 654 C CA . ALA A 1 82 ? 17.187 -19.080 -22.371 1.00 87.25 82 ALA A CA 1
ATOM 655 C C . ALA A 1 82 ? 17.996 -18.502 -23.543 1.00 87.25 82 ALA A C 1
ATOM 657 O O . ALA A 1 82 ? 18.325 -19.223 -24.472 1.00 87.25 82 ALA A O 1
ATOM 658 N N . LEU A 1 83 ? 18.347 -17.214 -23.481 1.00 88.56 83 LEU A N 1
ATOM 659 C CA . LEU A 1 83 ? 19.168 -16.559 -24.495 1.00 88.56 83 LEU A CA 1
ATOM 660 C C . LEU A 1 83 ? 20.603 -17.106 -24.489 1.00 88.56 83 LEU A C 1
ATOM 662 O O . LEU A 1 83 ? 21.151 -17.342 -25.552 1.00 88.56 83 LEU A O 1
ATOM 666 N N . LEU A 1 84 ? 21.173 -17.365 -23.307 1.00 83.25 84 LEU A N 1
ATOM 667 C CA . LEU A 1 84 ? 22.510 -17.954 -23.149 1.00 83.25 84 LEU A CA 1
ATOM 668 C C . LEU A 1 84 ? 22.592 -19.432 -23.560 1.00 83.25 84 LEU A C 1
ATOM 670 O O . LEU A 1 84 ? 23.667 -19.878 -23.929 1.00 83.25 84 LEU A O 1
ATOM 674 N N . LEU A 1 85 ? 21.488 -20.182 -23.485 1.00 83.25 85 LEU A N 1
ATOM 675 C CA . LEU A 1 85 ? 21.423 -21.599 -23.879 1.00 83.25 85 LEU A CA 1
ATOM 676 C C . LEU A 1 85 ? 21.160 -21.812 -25.382 1.00 83.25 85 LEU A C 1
ATOM 678 O O . LEU A 1 85 ? 21.194 -22.948 -25.841 1.00 83.25 85 LEU A O 1
ATOM 682 N N . ASN A 1 86 ? 20.864 -20.743 -26.128 1.00 77.62 86 ASN A N 1
ATOM 683 C CA . ASN A 1 86 ? 20.609 -20.776 -27.573 1.00 77.62 86 ASN A CA 1
ATOM 684 C C . ASN A 1 86 ? 21.840 -20.359 -28.414 1.00 77.62 86 ASN A C 1
ATOM 686 O O . ASN A 1 86 ? 21.686 -20.073 -29.602 1.00 77.62 86 ASN A O 1
ATOM 690 N N . PHE A 1 87 ? 23.028 -20.301 -27.801 1.00 57.31 87 PHE A N 1
ATOM 691 C CA . PHE A 1 87 ? 24.341 -20.175 -28.449 1.00 57.31 87 PHE A CA 1
ATOM 692 C C . PHE A 1 87 ? 25.167 -21.426 -28.150 1.00 57.31 87 PHE A C 1
ATOM 694 O O . PHE A 1 87 ? 26.034 -21.754 -28.987 1.00 57.31 87 PHE A O 1
#

InterPro domains:
  IPR025668 Transposase DDE domain [PF13751] (3-65)

Secondary structure (DSSP, 8-state):
--HHHHHHHHHSHHHHHHHHHHHHSSHHHHHIIIIIT---S-SS-SHHHHHHHHHHHHHHHHHHHHHHHHHHHHHHHHHHHHHHTT-

Foldseek 3Di:
DPPVVVVVCCPDPVVVVVVVVVVVDCVVLVVCVCPVVVNDDDPDDDDVRVVVVVVVSVVVVVVVVVVVVVVVVVVVVVVVVVVVVVD

Sequence (87 aa):
MPKNQASQRLRSEEGYALSVRRMIEPEPVFGALKNNRGFKRFLLRGFPKVSLEVGWLSLAHNLHKKASIDAKNRGAKRKQTALLLNF

pLDDT: mean 85.08, std 9.32, range [54.38, 96.81]

Organism: NCBI:txid1289167